Protein AF-A0A6M2AAF3-F1 (afdb_monomer)

Nearest PDB structures (foldseek):
  7nsj-assembly1_Ak  TM=2.844E-01  e=7.507E+00  Sus scrofa

pLDDT: mean 78.21, std 10.39, range [52.38, 91.06]

Mean predicted aligned error: 16.1 Å

Radius of gyration: 30.63 Å; Cα contacts (8 Å, |Δi|>4): 108; chains: 1; bounding box: 67×30×76 Å

Secondary structure (DSSP, 8-state):
--HHHHHHHHHHHHHHHHHTT-SSGGGGGGGSBPTTSSBPPHHHHHHHHHH-HHHHHHHHIIIIIS-SSPPPPPPPPPP------------HHHHHHHHHHHHHTT-HHHHHHHSTT--HHHHHHHHHHHHHTT---HHHHHHHHHHHT-

Foldseek 3Di:
DDPVLVVVLVVLLVVLCVQVVNPDSQQLQQLFADPVGGGHHSVNLVVCCVPPSPVSSVRSCVQGVPDNDRDGTDHDDDDPDPPPPPPPPDPVVVLVVQCVVCVVVVPVVSNCVSPVPDPLVVLVVVCVVCVVVVHDDVVSVVSNCVVVVD

Sequence (150 aa):
MTAAYELKLKETVEQAMKKIDAGKENDICRYLPSPEGGYLHHFTYGKMKKTNPQECISLIEECILKNSSPRQLDPKPRASRKSKQSDMNLPNEMFGQILILAQEAQDETLLTKLLGSKPLAEIKRELIRSIRAGQINAPLWESYKHIVSK

Solvent-accessible surface area (backbone atoms only — not comparable to full-atom values): 8899 Å² total; per-residue (Å²): 134,65,71,68,56,62,51,53,45,52,55,53,49,51,53,43,32,64,74,69,70,44,93,46,80,65,55,56,25,36,44,36,79,29,98,89,48,30,31,30,51,57,68,58,51,59,47,34,57,71,76,42,45,68,60,49,47,53,52,46,40,55,44,42,68,69,34,93,72,60,60,76,46,59,71,58,80,72,76,82,74,74,72,77,73,76,71,79,78,67,52,72,68,55,52,54,53,52,51,52,54,30,60,76,66,65,38,63,68,56,44,51,59,75,56,42,76,63,52,69,74,51,50,53,51,51,49,53,50,30,56,75,70,74,45,86,59,64,70,63,50,52,54,50,50,60,63,71,76,105

Structure (mmCIF, N/CA/C/O backbone):
data_AF-A0A6M2AAF3-F1
#
_entry.id   AF-A0A6M2AAF3-F1
#
loop_
_atom_site.group_PDB
_atom_site.id
_atom_site.type_symbol
_atom_site.label_atom_id
_atom_site.label_alt_id
_atom_site.label_comp_id
_atom_site.label_asym_id
_atom_site.label_entity_id
_atom_site.label_seq_id
_atom_site.pdbx_PDB_ins_code
_atom_site.Cartn_x
_atom_site.Cartn_y
_atom_site.Cartn_z
_atom_site.occupancy
_atom_site.B_iso_or_equiv
_atom_site.auth_seq_id
_atom_site.auth_comp_id
_atom_site.auth_asym_id
_atom_site.auth_atom_id
_atom_site.pdbx_PDB_model_num
ATOM 1 N N . MET A 1 1 ? -0.939 11.083 28.540 1.00 52.38 1 MET A N 1
ATOM 2 C CA . MET A 1 1 ? -2.224 10.924 27.827 1.00 52.38 1 MET A CA 1
ATOM 3 C C . MET A 1 1 ? -3.011 9.860 28.563 1.00 52.38 1 MET A C 1
ATOM 5 O O . MET A 1 1 ? -2.430 8.864 28.963 1.00 52.38 1 MET A O 1
ATOM 9 N N . THR A 1 2 ? -4.256 10.157 28.909 1.00 57.88 2 THR A N 1
ATOM 10 C CA . THR A 1 2 ? -5.010 9.492 29.976 1.00 57.88 2 THR A CA 1
ATOM 11 C C . THR A 1 2 ? -5.531 8.118 29.546 1.00 57.88 2 THR A C 1
ATOM 13 O O . THR A 1 2 ? -6.176 8.000 28.508 1.00 57.88 2 THR A O 1
ATOM 16 N N . ALA A 1 3 ? -5.295 7.093 30.374 1.00 70.94 3 ALA A N 1
ATOM 17 C CA . ALA A 1 3 ? -5.711 5.697 30.161 1.00 70.94 3 ALA A CA 1
ATOM 18 C C . ALA A 1 3 ? -7.205 5.530 29.803 1.00 70.94 3 ALA A C 1
ATOM 20 O O . ALA A 1 3 ? -7.584 4.595 29.103 1.00 70.94 3 ALA A O 1
ATOM 21 N N . ALA A 1 4 ? -8.047 6.481 30.215 1.00 76.25 4 ALA A N 1
ATOM 22 C CA . ALA A 1 4 ? -9.459 6.544 29.848 1.00 76.25 4 ALA A CA 1
ATOM 23 C C . ALA A 1 4 ? -9.702 6.622 28.324 1.00 76.25 4 ALA A C 1
ATOM 25 O O . ALA A 1 4 ? -10.664 6.044 27.826 1.00 76.25 4 ALA A O 1
ATOM 26 N N . TYR A 1 5 ? -8.833 7.298 27.562 1.00 78.56 5 TYR A N 1
ATOM 27 C CA . TYR A 1 5 ? -9.000 7.417 26.106 1.00 78.56 5 TYR A CA 1
ATOM 28 C C . TYR A 1 5 ? -8.616 6.143 25.363 1.00 78.56 5 TYR A C 1
ATOM 30 O O . TYR A 1 5 ? -9.241 5.812 24.359 1.00 78.56 5 TYR A O 1
ATOM 38 N N . GLU A 1 6 ? -7.614 5.417 25.855 1.00 80.88 6 GLU A N 1
ATOM 39 C CA . GLU A 1 6 ? -7.235 4.128 25.276 1.00 80.88 6 GLU A CA 1
ATOM 40 C C . GLU A 1 6 ? -8.350 3.097 25.451 1.00 80.88 6 GLU A C 1
ATOM 42 O O . GLU A 1 6 ? -8.603 2.310 24.539 1.00 80.88 6 GLU A O 1
ATOM 47 N N . LEU A 1 7 ? -9.048 3.133 26.592 1.00 84.94 7 LEU A N 1
ATOM 48 C CA . LEU A 1 7 ? -10.217 2.294 26.838 1.00 84.94 7 LEU A CA 1
ATOM 49 C C . LEU A 1 7 ? -11.350 2.635 25.862 1.00 84.94 7 LEU A C 1
ATOM 51 O O . LEU A 1 7 ? -11.829 1.756 25.149 1.00 84.94 7 LEU A O 1
ATOM 55 N N . LYS A 1 8 ? -11.697 3.924 25.746 1.00 88.06 8 LYS A N 1
ATOM 56 C CA . LYS A 1 8 ? -12.759 4.388 24.842 1.00 88.06 8 LYS A CA 1
ATOM 57 C C . LYS A 1 8 ? -12.470 4.043 23.379 1.00 88.06 8 LYS A C 1
ATOM 59 O O . LYS A 1 8 ? -13.370 3.634 22.649 1.00 88.06 8 LYS A O 1
ATOM 64 N N . LEU A 1 9 ? -11.215 4.177 22.942 1.00 87.12 9 LEU A N 1
ATOM 65 C CA . LEU A 1 9 ? -10.793 3.781 21.598 1.00 87.12 9 LEU A CA 1
ATOM 66 C C . LEU A 1 9 ? -11.049 2.285 21.366 1.00 87.12 9 LEU A C 1
ATOM 68 O O . LEU A 1 9 ? -11.650 1.929 20.358 1.00 87.12 9 LEU A O 1
ATOM 72 N N . LYS A 1 10 ? -10.630 1.420 22.299 1.00 88.06 10 LYS A N 1
ATOM 73 C CA . LYS A 1 10 ? -10.835 -0.034 22.194 1.00 88.06 10 LYS A CA 1
ATOM 74 C C . LYS A 1 10 ? -12.317 -0.395 22.124 1.00 88.06 10 LYS A C 1
ATOM 76 O O . LYS A 1 10 ? -12.705 -1.143 21.236 1.00 88.06 10 LYS A O 1
ATOM 81 N N . GLU A 1 11 ? -13.142 0.195 22.984 1.00 91.06 11 GLU A N 1
ATOM 82 C CA . GLU A 1 11 ? -14.594 -0.020 22.978 1.00 91.06 11 GLU A CA 1
ATOM 83 C C . GLU A 1 11 ? -15.229 0.398 21.645 1.00 91.06 11 GLU A C 1
ATOM 85 O O . GLU A 1 11 ? -16.021 -0.346 21.066 1.00 91.06 11 GLU A O 1
ATOM 90 N N . THR A 1 12 ? -14.840 1.562 21.117 1.00 90.19 12 THR A N 1
ATOM 91 C CA . THR A 1 12 ? -15.346 2.072 19.831 1.00 90.19 12 THR A CA 1
ATOM 92 C C . THR A 1 12 ? -14.944 1.149 18.678 1.00 90.19 12 THR A C 1
ATOM 94 O O . THR A 1 12 ? -15.752 0.847 17.800 1.00 90.19 12 THR A O 1
ATOM 97 N N . VAL A 1 13 ? -13.701 0.661 18.693 1.00 89.62 13 VAL A N 1
ATOM 98 C CA . VAL A 1 13 ? -13.176 -0.287 17.704 1.00 89.62 13 VAL A CA 1
ATOM 99 C C . VAL A 1 13 ? -13.926 -1.616 17.764 1.00 89.62 13 VAL A C 1
ATOM 101 O O . VAL A 1 13 ? -14.335 -2.126 16.724 1.00 89.62 13 VAL A O 1
ATOM 104 N N . GLU A 1 14 ? -14.174 -2.159 18.955 1.00 90.81 14 GLU A N 1
ATOM 105 C CA . GLU A 1 14 ? -14.934 -3.402 19.120 1.00 90.81 14 GLU A CA 1
ATOM 106 C C . GLU A 1 14 ? -16.386 -3.267 18.646 1.00 90.81 14 GLU A C 1
ATOM 108 O O . GLU A 1 14 ? -16.905 -4.160 17.974 1.00 90.81 14 GLU A O 1
ATOM 113 N N . GLN A 1 15 ? -17.045 -2.145 18.950 1.00 90.75 15 GLN A N 1
ATOM 114 C CA . GLN A 1 15 ? -18.396 -1.863 18.458 1.00 90.75 15 GLN A CA 1
ATOM 115 C C . GLN A 1 15 ? -18.427 -1.755 16.932 1.00 90.75 15 GLN A C 1
ATOM 117 O O . GLN A 1 15 ? -19.309 -2.326 16.287 1.00 90.75 15 GLN A O 1
ATOM 122 N N . ALA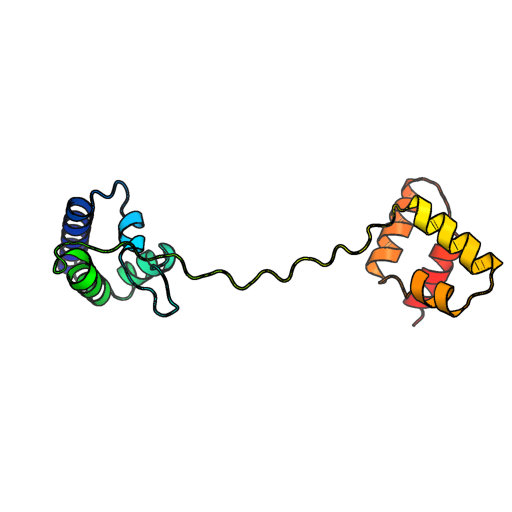 A 1 16 ? -17.443 -1.068 16.350 1.00 88.81 16 ALA A N 1
ATOM 123 C CA . ALA A 1 16 ? -17.308 -0.956 14.907 1.00 88.81 16 ALA A CA 1
ATOM 124 C C . ALA A 1 16 ? -17.087 -2.327 14.258 1.00 88.81 16 ALA A C 1
ATOM 126 O O . ALA A 1 16 ? -17.788 -2.644 13.301 1.00 88.81 16 ALA A O 1
ATOM 127 N N . MET A 1 17 ? -16.197 -3.163 14.813 1.00 90.94 17 MET A N 1
ATOM 128 C CA . MET A 1 17 ? -15.944 -4.526 14.329 1.00 90.94 17 MET A CA 1
ATOM 129 C C . MET A 1 17 ? -17.204 -5.391 14.347 1.00 90.94 17 MET A C 1
ATOM 131 O O . MET A 1 17 ? -17.484 -6.059 13.356 1.00 90.94 17 MET A O 1
ATOM 135 N N . LYS A 1 18 ? -17.979 -5.351 15.439 1.00 90.12 18 LYS A N 1
ATOM 136 C CA . LYS A 1 18 ? -19.242 -6.099 15.554 1.00 90.12 18 LYS A CA 1
ATOM 137 C C . LYS A 1 18 ? -20.271 -5.652 14.521 1.00 90.12 18 LYS A C 1
ATOM 139 O O . LYS A 1 18 ? -21.010 -6.478 14.003 1.00 90.12 18 LYS A O 1
ATOM 144 N N . LYS A 1 19 ? -20.319 -4.355 14.210 1.00 88.31 19 LYS A N 1
ATOM 145 C CA . LYS A 1 19 ? -21.278 -3.806 13.246 1.00 88.31 19 LYS A CA 1
ATOM 146 C C . LYS A 1 19 ? -20.973 -4.208 11.801 1.00 88.31 19 LYS A C 1
ATOM 148 O O . LYS A 1 19 ? -21.901 -4.407 11.026 1.00 88.31 19 LYS A O 1
ATOM 153 N N . ILE A 1 20 ? -19.693 -4.305 11.443 1.00 87.31 20 ILE A N 1
ATOM 154 C CA . ILE A 1 20 ? -19.246 -4.661 10.084 1.00 87.31 20 ILE A CA 1
ATOM 155 C C . ILE A 1 20 ? -18.913 -6.151 9.920 1.00 87.31 20 ILE A C 1
ATOM 157 O O . ILE A 1 20 ? -18.412 -6.529 8.865 1.00 87.31 20 ILE A O 1
ATOM 161 N N . ASP A 1 21 ? -19.135 -6.961 10.961 1.00 87.44 21 ASP A N 1
ATOM 162 C CA . ASP A 1 21 ? -18.741 -8.375 11.032 1.00 87.44 21 ASP A CA 1
ATOM 163 C C . ASP A 1 21 ? -17.272 -8.612 10.614 1.00 87.44 21 ASP A C 1
ATOM 165 O O . ASP A 1 21 ? -16.932 -9.478 9.807 1.00 87.44 21 ASP A O 1
ATOM 169 N N . ALA A 1 22 ? -16.368 -7.765 11.121 1.00 86.94 22 ALA A N 1
ATOM 170 C CA . ALA A 1 22 ? -14.947 -7.843 10.794 1.00 86.94 22 ALA A CA 1
ATOM 171 C C . ALA A 1 22 ? -14.237 -8.922 11.619 1.00 86.94 22 ALA A C 1
ATOM 173 O O . ALA A 1 22 ? -14.250 -8.891 12.850 1.00 86.94 22 ALA A O 1
ATOM 174 N N . GLY A 1 23 ? -13.506 -9.810 10.940 1.00 86.69 23 GLY A N 1
ATOM 175 C CA . GLY A 1 23 ? -12.652 -10.805 11.592 1.00 86.69 23 GLY A CA 1
ATOM 176 C C . GLY A 1 23 ? -11.335 -10.229 12.126 1.00 86.69 23 GLY A C 1
ATOM 177 O O . GLY A 1 23 ? -10.746 -10.786 13.053 1.00 86.69 23 GLY A O 1
ATOM 178 N N . LYS A 1 24 ? -10.844 -9.121 11.553 1.00 89.94 24 LYS A N 1
ATOM 179 C CA . LYS A 1 24 ? -9.620 -8.437 11.997 1.00 89.94 24 LYS A CA 1
ATOM 180 C C . LYS A 1 24 ? -9.866 -6.943 12.151 1.00 89.94 24 LYS A C 1
ATOM 182 O O . LYS A 1 24 ? -10.549 -6.336 11.336 1.00 89.94 24 LYS A O 1
ATOM 187 N N . GLU A 1 25 ? -9.191 -6.317 13.115 1.00 88.06 25 GLU A N 1
ATOM 188 C CA . GLU A 1 25 ? -9.253 -4.857 13.307 1.00 88.06 25 GLU A CA 1
ATOM 189 C C . GLU A 1 25 ? -8.892 -4.088 12.020 1.00 88.06 25 GLU A C 1
ATOM 191 O O . GLU A 1 25 ? -9.477 -3.056 11.701 1.00 88.06 25 GLU A O 1
ATOM 196 N N . ASN A 1 26 ? -7.964 -4.628 11.226 1.00 89.31 26 ASN A N 1
ATOM 197 C CA . ASN A 1 26 ? -7.537 -4.023 9.965 1.00 89.31 26 ASN A CA 1
ATOM 198 C C . ASN A 1 26 ? -8.659 -3.923 8.918 1.00 89.31 26 ASN A C 1
ATOM 200 O O . ASN A 1 26 ? -8.529 -3.133 7.986 1.00 89.31 26 ASN A O 1
ATOM 204 N N . ASP A 1 27 ? -9.745 -4.685 9.044 1.00 88.75 27 ASP A N 1
ATOM 205 C CA . ASP A 1 27 ? -10.852 -4.631 8.087 1.00 88.75 27 ASP A CA 1
ATOM 206 C C . ASP A 1 27 ? -11.678 -3.346 8.237 1.00 88.75 27 ASP A C 1
ATOM 208 O O . ASP A 1 27 ? -12.213 -2.855 7.243 1.00 88.75 27 ASP A O 1
ATOM 212 N N . ILE A 1 28 ? -11.670 -2.718 9.425 1.00 90.00 28 ILE A N 1
ATOM 213 C CA . ILE A 1 28 ? -12.249 -1.380 9.667 1.00 90.00 28 ILE A CA 1
ATOM 214 C C . ILE A 1 28 ? -11.690 -0.367 8.667 1.00 90.00 28 ILE A C 1
ATOM 216 O O . ILE A 1 28 ? -12.415 0.488 8.164 1.00 90.00 28 ILE A O 1
ATOM 220 N N . CYS A 1 29 ? -10.409 -0.492 8.319 1.00 90.38 29 CYS A N 1
ATOM 221 C CA . CYS A 1 29 ? -9.722 0.435 7.429 1.00 90.38 29 CYS A CA 1
ATOM 222 C C . CYS A 1 29 ? -10.390 0.552 6.049 1.00 90.38 29 CYS A C 1
ATOM 224 O O . CYS A 1 29 ? -10.293 1.603 5.426 1.00 90.38 29 CYS A O 1
ATOM 226 N N . ARG A 1 30 ? -11.105 -0.489 5.591 1.00 88.69 30 ARG A N 1
ATOM 227 C CA . ARG A 1 30 ? -11.845 -0.500 4.314 1.00 88.69 30 ARG A CA 1
ATOM 228 C C . ARG A 1 30 ? -13.069 0.420 4.305 1.00 88.69 30 ARG A C 1
ATOM 230 O O . ARG A 1 30 ? -13.587 0.724 3.237 1.00 88.69 30 ARG A O 1
ATOM 237 N N . TYR A 1 31 ? -13.521 0.843 5.479 1.00 89.38 31 TYR A N 1
ATOM 238 C CA . TYR A 1 31 ? -14.688 1.701 5.679 1.00 89.38 31 TYR A CA 1
ATOM 239 C C . TYR A 1 31 ? -14.303 3.135 6.055 1.00 89.38 31 TYR A C 1
ATOM 241 O O . TYR A 1 31 ? -15.170 3.996 6.162 1.00 89.38 31 TYR A O 1
ATOM 249 N N . LEU A 1 32 ? -13.009 3.398 6.258 1.00 89.88 32 LEU A N 1
ATOM 250 C CA . LEU A 1 32 ? -12.499 4.716 6.614 1.00 89.88 32 LEU A CA 1
ATOM 251 C C . LEU A 1 32 ? -11.913 5.397 5.371 1.00 89.88 32 LEU A C 1
ATOM 253 O O . LEU A 1 32 ? -11.072 4.792 4.698 1.00 89.88 32 LEU A O 1
ATOM 257 N N . PRO A 1 33 ? -12.316 6.636 5.050 1.00 89.25 33 PRO A N 1
ATOM 258 C CA . PRO A 1 33 ? -11.780 7.360 3.908 1.00 89.25 33 PRO A CA 1
ATOM 259 C C . PRO A 1 33 ? -10.330 7.795 4.145 1.00 89.25 33 PRO A C 1
ATOM 261 O O . PRO A 1 33 ? -9.951 8.219 5.236 1.00 89.25 33 PRO A O 1
ATOM 264 N N . SER A 1 34 ? -9.516 7.705 3.093 1.00 86.94 34 SER A N 1
ATOM 265 C CA . SER A 1 34 ? -8.168 8.279 3.049 1.00 86.94 34 SER A CA 1
ATOM 266 C C . SER A 1 34 ? -8.191 9.680 2.415 1.00 86.94 34 SER A C 1
ATOM 268 O O . SER A 1 34 ? -8.891 9.860 1.414 1.00 86.94 34 SER A O 1
ATOM 270 N N . PRO A 1 35 ? -7.384 10.654 2.890 1.00 83.06 35 PRO A N 1
ATOM 271 C CA . PRO A 1 35 ? -7.280 11.983 2.270 1.00 83.06 35 PRO A CA 1
ATOM 272 C C . PRO A 1 35 ? -6.884 11.939 0.788 1.00 83.06 35 PRO A C 1
ATOM 274 O O . PRO A 1 35 ? -7.283 12.787 -0.001 1.00 83.06 35 PRO A O 1
ATOM 277 N N . GLU A 1 36 ? -6.100 10.933 0.395 1.00 79.44 36 GLU A N 1
ATOM 278 C CA . GLU A 1 36 ? -5.602 10.771 -0.974 1.00 79.44 36 GLU A CA 1
ATOM 279 C C . GLU A 1 36 ? -6.543 9.977 -1.902 1.00 79.44 36 GLU A C 1
ATOM 281 O O . GLU A 1 36 ? -6.148 9.626 -3.024 1.00 79.44 36 GLU A O 1
ATOM 286 N N . GLY A 1 37 ? -7.749 9.655 -1.423 1.00 79.31 37 GLY A N 1
ATOM 287 C CA . GLY A 1 37 ? -8.732 8.805 -2.090 1.00 79.31 37 GLY A CA 1
ATOM 288 C C . GLY A 1 37 ? -8.630 7.322 -1.714 1.00 79.31 37 GLY A C 1
ATOM 289 O O . GLY A 1 37 ? -7.564 6.811 -1.364 1.00 79.31 37 GLY A O 1
ATOM 290 N N . GLY A 1 38 ? -9.764 6.625 -1.818 1.00 86.25 38 GLY A N 1
ATOM 291 C CA . GLY A 1 38 ? -9.922 5.217 -1.443 1.00 86.25 38 GLY A CA 1
ATOM 292 C C . GLY A 1 38 ? -9.997 4.984 0.069 1.00 86.25 38 GLY A C 1
ATOM 293 O O . GLY A 1 38 ? -10.289 5.901 0.841 1.00 86.25 38 GLY A O 1
ATOM 294 N N . TYR A 1 39 ? -9.741 3.744 0.488 1.00 89.38 39 TYR A N 1
ATOM 295 C CA . TYR A 1 39 ? -9.770 3.347 1.895 1.00 89.38 39 TYR A CA 1
ATOM 296 C C . TYR A 1 39 ? -8.451 3.641 2.634 1.00 89.38 39 TYR A C 1
ATOM 298 O O . TYR A 1 39 ? -7.370 3.688 2.038 1.00 89.38 39 TYR A O 1
ATOM 306 N N . LEU A 1 40 ? -8.529 3.831 3.950 1.00 89.56 40 LEU A N 1
ATOM 307 C CA . LEU A 1 40 ? -7.387 4.151 4.802 1.00 89.56 40 LEU A CA 1
ATOM 308 C C . LEU A 1 40 ? -6.396 2.979 4.853 1.00 89.56 40 LEU A C 1
ATOM 310 O O . LEU A 1 40 ? -6.771 1.831 5.059 1.00 89.56 40 LEU A O 1
ATOM 314 N N . HIS A 1 41 ? -5.097 3.227 4.702 1.00 90.31 41 HIS A N 1
ATOM 315 C CA . HIS A 1 41 ? -4.119 2.148 4.842 1.00 90.31 41 HIS A CA 1
ATOM 316 C C . HIS A 1 41 ? -3.938 1.760 6.322 1.00 90.31 41 HIS A C 1
ATOM 318 O O . HIS A 1 41 ? -3.828 2.634 7.184 1.00 90.31 41 HIS A O 1
ATOM 324 N N . HIS A 1 42 ? -3.820 0.461 6.622 1.00 90.06 42 HIS A N 1
ATOM 325 C CA . HIS A 1 42 ? -3.682 -0.045 7.999 1.00 90.06 42 HIS A CA 1
ATOM 326 C C . HIS A 1 42 ? -2.499 0.581 8.767 1.00 90.06 42 HIS A C 1
ATOM 328 O O . HIS A 1 42 ? -2.576 0.779 9.977 1.00 90.06 42 HIS A O 1
ATOM 334 N N . PHE A 1 43 ? -1.417 0.946 8.067 1.00 89.56 43 PHE A N 1
ATOM 335 C CA . PHE A 1 43 ? -0.283 1.656 8.669 1.00 89.56 43 PHE A CA 1
ATOM 336 C C . PHE A 1 43 ? -0.667 3.068 9.133 1.00 89.56 43 PHE A C 1
ATOM 338 O O . PHE A 1 43 ? -0.321 3.477 10.240 1.00 89.56 43 PHE A O 1
ATOM 345 N N . THR A 1 44 ? -1.420 3.798 8.307 1.00 89.25 44 THR A N 1
ATOM 346 C CA . THR A 1 44 ? -1.915 5.140 8.633 1.00 89.25 44 THR A CA 1
ATOM 347 C C . THR A 1 44 ? -2.897 5.078 9.794 1.00 89.25 44 THR A C 1
ATOM 349 O O . THR A 1 44 ? -2.775 5.867 10.725 1.00 89.25 44 THR A O 1
ATOM 352 N N . TYR A 1 45 ? -3.788 4.086 9.802 1.00 89.50 45 TYR A N 1
ATOM 353 C CA . TYR A 1 45 ? -4.678 3.808 10.929 1.00 89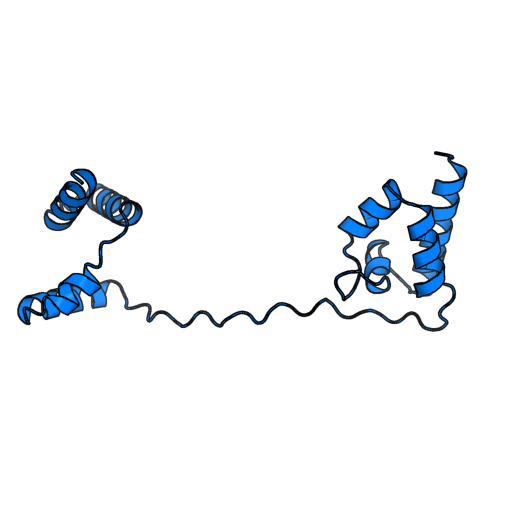.50 45 TYR A CA 1
ATOM 354 C C . TYR A 1 45 ? -3.897 3.518 12.223 1.00 89.50 45 TYR A C 1
ATOM 356 O O . TYR A 1 45 ? -4.144 4.130 13.261 1.00 89.50 45 TYR A O 1
ATOM 364 N N . GLY A 1 46 ? -2.880 2.651 12.161 1.00 89.44 46 GLY A N 1
ATOM 365 C CA . GLY A 1 46 ? -2.010 2.349 13.300 1.00 89.44 46 GLY A CA 1
ATOM 366 C C . GLY A 1 46 ? -1.259 3.571 13.835 1.00 89.44 46 GLY A C 1
ATOM 367 O O . GLY A 1 46 ? -1.101 3.712 15.049 1.00 89.44 46 GLY A O 1
ATOM 368 N N . LYS A 1 47 ? -0.830 4.475 12.945 1.00 90.69 47 LYS A N 1
ATOM 369 C CA . LYS A 1 47 ? -0.215 5.755 13.317 1.00 90.69 47 LYS A CA 1
ATOM 370 C C . LYS A 1 47 ? -1.237 6.695 13.962 1.00 90.69 47 LYS A C 1
ATOM 372 O O . LYS A 1 47 ? -0.959 7.213 15.037 1.00 90.69 47 LYS A O 1
ATOM 377 N N . MET A 1 48 ? -2.419 6.846 13.363 1.00 87.62 48 MET A N 1
ATOM 378 C CA . MET A 1 48 ? -3.492 7.727 13.835 1.00 87.62 48 MET A CA 1
ATOM 379 C C . MET A 1 48 ? -3.963 7.359 15.245 1.00 87.62 48 MET A C 1
ATOM 381 O O . MET A 1 48 ? -4.080 8.244 16.085 1.00 87.62 48 MET A O 1
ATOM 385 N N . LYS A 1 49 ? -4.103 6.063 15.558 1.00 88.94 49 LYS A N 1
ATOM 386 C CA . LYS A 1 49 ? -4.408 5.593 16.922 1.00 88.94 49 LYS A CA 1
ATOM 387 C C . LYS A 1 49 ? -3.404 6.078 17.975 1.00 88.94 49 LYS A C 1
ATOM 389 O O . LYS A 1 49 ? -3.786 6.303 19.117 1.00 88.94 49 LYS A O 1
ATOM 394 N N . LYS A 1 50 ? -2.126 6.212 17.604 1.00 88.12 50 LYS A N 1
ATOM 395 C CA . LYS A 1 50 ? -1.047 6.627 18.515 1.00 88.12 50 LYS A CA 1
ATOM 396 C C . LYS A 1 50 ? -0.889 8.141 18.590 1.00 88.12 50 LYS A C 1
ATOM 398 O O . LYS A 1 50 ? -0.622 8.660 19.665 1.00 88.12 50 LYS A O 1
ATOM 403 N N . THR A 1 51 ? -0.995 8.834 17.457 1.00 87.69 51 THR A N 1
ATOM 404 C CA . THR A 1 51 ? -0.776 10.284 17.395 1.00 87.69 51 THR A CA 1
ATOM 405 C C . THR A 1 51 ? -2.032 11.065 17.769 1.00 87.69 51 THR A C 1
ATOM 407 O O . THR A 1 51 ? -1.945 11.950 18.610 1.00 87.69 51 THR A O 1
ATOM 410 N N . ASN A 1 52 ? -3.191 10.699 17.205 1.00 87.25 52 ASN A N 1
ATOM 411 C CA . ASN A 1 52 ? -4.461 11.422 17.336 1.00 87.25 52 ASN A CA 1
ATOM 412 C C . ASN A 1 52 ? -5.640 10.450 17.588 1.00 87.25 52 ASN A C 1
ATOM 414 O O . ASN A 1 52 ? -6.467 10.221 16.700 1.00 87.25 52 ASN A O 1
ATOM 418 N N . PRO A 1 53 ? -5.773 9.875 18.797 1.00 86.50 53 PRO A N 1
ATOM 419 C CA . PRO A 1 53 ? -6.846 8.921 19.089 1.00 86.50 53 PRO A CA 1
ATOM 420 C C . PRO A 1 53 ? -8.255 9.535 19.008 1.00 86.50 53 PRO A C 1
ATOM 422 O O . PRO A 1 53 ? -9.195 8.843 18.633 1.00 86.50 53 PRO A O 1
ATOM 425 N N . GLN A 1 54 ? -8.424 10.828 19.314 1.00 87.38 54 GLN A N 1
ATOM 426 C CA . GLN A 1 54 ? -9.733 11.505 19.271 1.00 87.38 54 GLN A CA 1
ATOM 427 C C . GLN A 1 54 ? -10.308 11.603 17.853 1.00 87.38 54 GLN A C 1
ATOM 429 O O . GLN A 1 54 ? -11.494 11.357 17.631 1.00 87.38 54 GLN A O 1
ATOM 434 N N . GLU A 1 55 ? -9.447 11.933 16.895 1.00 87.38 55 GLU A N 1
ATOM 435 C CA . GLU A 1 55 ? -9.793 11.998 15.477 1.00 87.38 55 GLU A CA 1
ATOM 436 C C . GLU A 1 55 ? -10.193 10.609 14.966 1.00 87.38 55 GLU A C 1
ATOM 438 O O . GLU A 1 55 ? -11.208 10.459 14.293 1.00 87.38 55 GLU A O 1
ATOM 443 N N . CYS A 1 56 ? -9.461 9.572 15.390 1.00 86.62 56 CYS A N 1
ATOM 444 C CA . CYS A 1 56 ? -9.766 8.186 15.049 1.00 86.62 56 CYS A CA 1
ATOM 445 C C . CYS A 1 56 ? -11.148 7.743 15.558 1.00 86.62 56 CYS A C 1
ATOM 447 O O . CYS A 1 56 ? -11.896 7.115 14.812 1.00 86.62 56 CYS A O 1
ATOM 449 N N . ILE A 1 57 ? -11.494 8.066 16.812 1.00 88.75 57 ILE A N 1
ATOM 450 C CA . ILE A 1 57 ? -12.810 7.746 17.393 1.00 88.75 57 ILE A CA 1
ATOM 451 C C . ILE A 1 57 ? -13.915 8.439 16.596 1.00 88.75 57 ILE A C 1
ATOM 453 O O . ILE A 1 57 ? -14.857 7.781 16.165 1.00 88.75 57 ILE A O 1
ATOM 457 N N . SER A 1 58 ? -13.761 9.740 16.342 1.00 90.06 58 SER A N 1
ATOM 458 C CA . SER A 1 58 ? -14.755 10.538 15.612 1.00 90.06 58 SER A CA 1
ATOM 459 C C . SER A 1 58 ? -14.984 9.990 14.199 1.00 90.06 58 SER A C 1
ATOM 461 O O . SER A 1 58 ? -16.122 9.818 13.770 1.00 90.06 58 SER A O 1
ATOM 463 N N . LEU A 1 59 ? -13.903 9.618 13.505 1.00 88.94 59 LEU A N 1
ATOM 464 C CA . LEU A 1 59 ? -13.968 9.061 12.156 1.00 88.94 59 LEU A CA 1
ATOM 465 C C . LEU A 1 59 ? -14.690 7.703 12.119 1.00 88.94 59 LEU A C 1
ATOM 467 O O . LEU A 1 59 ? -15.506 7.460 11.228 1.00 88.94 59 LEU A O 1
ATOM 471 N N . ILE A 1 60 ? -14.418 6.823 13.091 1.00 89.38 60 ILE A N 1
ATOM 472 C CA . ILE A 1 60 ? -15.101 5.526 13.224 1.00 89.38 60 ILE A CA 1
ATOM 473 C C . ILE A 1 60 ? -16.583 5.730 13.556 1.00 89.38 60 ILE A C 1
ATOM 47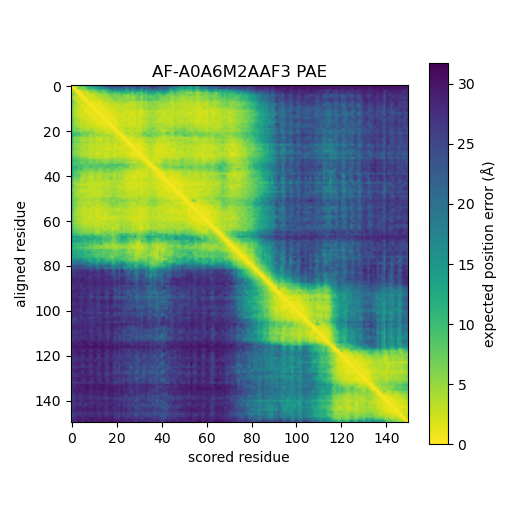5 O O . ILE A 1 60 ? -17.449 5.071 12.972 1.00 89.38 60 ILE A O 1
ATOM 479 N N . GLU A 1 61 ? -16.888 6.648 14.472 1.00 89.75 61 GLU A N 1
ATOM 480 C CA . GLU A 1 61 ? -18.261 6.966 14.849 1.00 89.75 61 GLU A CA 1
ATOM 481 C C . GLU A 1 61 ? -19.069 7.463 13.646 1.00 89.75 61 GLU A C 1
ATOM 483 O O . GLU A 1 61 ? -20.189 7.010 13.427 1.00 89.75 61 GLU A O 1
ATOM 488 N N . GLU A 1 62 ? -18.502 8.347 12.830 1.00 89.25 62 GLU A N 1
ATOM 489 C CA . GLU A 1 62 ? -19.169 8.907 11.654 1.00 89.25 62 GLU A CA 1
ATOM 490 C C . GLU A 1 62 ? -19.321 7.900 10.513 1.00 89.25 62 GLU A C 1
ATOM 492 O O . GLU A 1 62 ? -20.418 7.744 9.971 1.00 89.25 62 GLU A O 1
ATOM 497 N N . CYS A 1 63 ? -18.248 7.188 10.164 1.00 85.56 63 CYS A N 1
ATOM 498 C CA . CYS A 1 63 ? -18.241 6.316 8.990 1.00 85.56 63 CYS A CA 1
ATOM 499 C C . CYS A 1 63 ? -18.934 4.971 9.243 1.00 85.56 63 CYS A C 1
ATOM 501 O O . CYS A 1 63 ? -19.542 4.414 8.326 1.00 85.56 63 CYS A O 1
ATOM 503 N N . ILE A 1 64 ? -18.851 4.445 10.472 1.00 86.56 64 ILE A N 1
ATOM 504 C CA . ILE A 1 64 ? -19.323 3.097 10.810 1.00 86.56 64 ILE A CA 1
ATOM 505 C C . ILE A 1 64 ? -20.515 3.142 11.761 1.00 86.56 64 ILE A C 1
ATOM 507 O O . ILE A 1 64 ? -21.549 2.554 11.450 1.00 86.56 64 ILE A O 1
ATOM 511 N N . LEU A 1 65 ? -20.424 3.813 12.914 1.00 84.31 65 LEU A N 1
ATOM 512 C CA . LEU A 1 65 ? -21.458 3.690 13.957 1.00 84.31 65 LEU A CA 1
ATOM 513 C C . LEU A 1 65 ? -22.734 4.488 13.654 1.00 84.31 65 LEU A C 1
ATOM 515 O O . LEU A 1 65 ? -23.825 3.950 13.846 1.00 84.31 65 LEU A O 1
ATOM 519 N N . LYS A 1 66 ? -22.625 5.707 13.119 1.00 85.69 66 LYS A N 1
ATOM 520 C CA . LYS A 1 66 ? -23.773 6.544 12.727 1.00 85.69 66 LYS A CA 1
ATOM 521 C C . LYS A 1 66 ? -24.418 6.089 11.418 1.00 85.69 66 LYS A C 1
ATOM 523 O O . LYS A 1 66 ? -25.626 6.227 11.256 1.00 85.69 66 LYS A O 1
ATOM 528 N N . ASN A 1 67 ? -23.643 5.521 10.496 1.00 83.00 67 ASN A N 1
ATOM 529 C CA . ASN A 1 67 ? -24.158 5.064 9.207 1.00 83.00 67 ASN A CA 1
ATOM 530 C C . ASN A 1 67 ? -24.881 3.711 9.346 1.00 83.00 67 ASN A C 1
ATOM 532 O O . ASN A 1 67 ? -24.297 2.750 9.838 1.00 83.00 67 ASN A O 1
ATOM 536 N N . SER A 1 68 ? -26.150 3.608 8.944 1.00 69.44 68 SER A N 1
ATOM 537 C CA . SER A 1 68 ? -26.942 2.370 9.057 1.00 69.44 68 SER A CA 1
ATOM 538 C C . SER A 1 68 ? -26.409 1.236 8.175 1.00 69.44 68 SER A C 1
ATOM 540 O O . SER A 1 68 ? -26.490 0.076 8.570 1.00 69.44 68 SER A O 1
ATOM 542 N N . SER A 1 69 ? -25.798 1.569 7.034 1.00 73.50 69 SER A N 1
ATOM 543 C CA . SER A 1 69 ? -25.134 0.624 6.133 1.00 73.50 69 SER A CA 1
ATOM 544 C C . SER A 1 69 ? -23.729 1.138 5.780 1.00 73.50 69 SER A C 1
ATOM 546 O O . SER A 1 69 ? -23.582 1.905 4.821 1.00 73.50 69 SER A O 1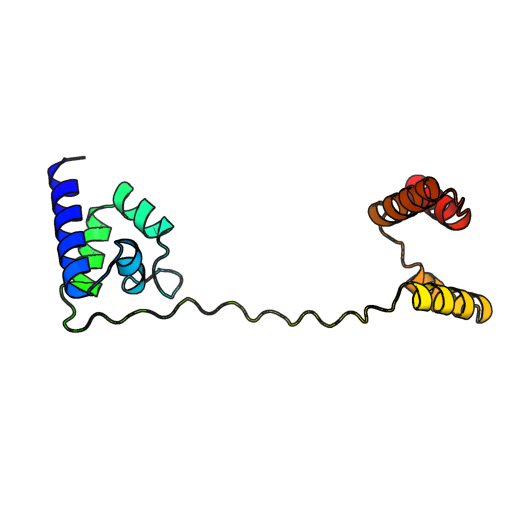
ATOM 548 N N . PRO A 1 70 ? -22.687 0.776 6.553 1.00 79.62 70 PRO A N 1
ATOM 549 C CA . PRO A 1 70 ? -21.327 1.219 6.273 1.00 79.62 70 PRO A CA 1
ATOM 550 C C . PRO A 1 70 ? -20.892 0.714 4.893 1.00 79.62 70 PRO A C 1
ATOM 552 O O . PRO A 1 70 ? -20.910 -0.484 4.613 1.00 79.62 70 PRO A O 1
ATOM 555 N N . ARG A 1 71 ? -20.529 1.643 4.004 1.00 80.69 71 ARG A N 1
ATOM 556 C CA . ARG A 1 71 ? -20.113 1.318 2.637 1.00 80.69 71 ARG A CA 1
ATOM 557 C C . ARG A 1 71 ? -18.621 1.023 2.614 1.00 80.69 71 ARG A C 1
ATOM 559 O O . ARG A 1 71 ? -17.816 1.860 3.016 1.00 80.69 71 ARG A O 1
ATOM 566 N N . GLN A 1 72 ? -18.260 -0.143 2.091 1.00 84.75 72 GLN A N 1
ATOM 567 C CA . GLN A 1 72 ? -16.869 -0.464 1.810 1.00 84.75 72 GLN A CA 1
ATOM 568 C C . GLN A 1 72 ? -16.354 0.450 0.690 1.00 84.75 72 GLN A C 1
ATOM 570 O O . GLN A 1 72 ? -16.991 0.583 -0.357 1.00 84.75 72 GLN A O 1
ATOM 575 N N . LEU A 1 73 ? -15.219 1.104 0.925 1.00 84.69 73 LEU A N 1
ATOM 576 C CA . LEU A 1 73 ? -14.601 2.005 -0.037 1.00 84.69 73 LEU A CA 1
ATOM 577 C C . LEU A 1 73 ? -13.716 1.224 -1.005 1.00 84.69 73 LEU A C 1
ATOM 579 O O . LEU A 1 73 ? -12.941 0.346 -0.608 1.00 84.69 73 LEU A O 1
ATOM 583 N N . ASP A 1 74 ? -13.806 1.589 -2.280 1.00 81.75 74 ASP A N 1
ATOM 584 C CA . ASP A 1 74 ? -12.955 1.014 -3.309 1.00 81.75 74 ASP A CA 1
ATOM 585 C C . ASP A 1 74 ? -11.491 1.453 -3.115 1.00 81.75 74 ASP A C 1
ATOM 587 O O . ASP A 1 74 ? -11.215 2.571 -2.658 1.00 81.75 74 ASP A O 1
ATOM 591 N N . PRO A 1 75 ? -10.512 0.595 -3.446 1.00 82.25 75 PRO A N 1
ATOM 592 C CA . PRO A 1 75 ? -9.108 0.977 -3.433 1.00 82.25 7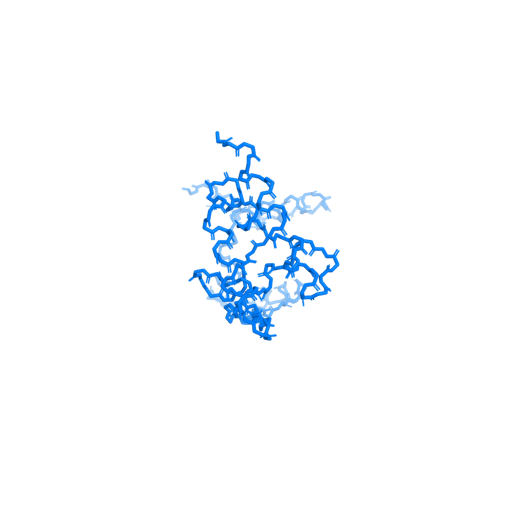5 PRO A CA 1
ATOM 593 C C . PRO A 1 75 ? -8.839 2.149 -4.380 1.00 82.25 75 PRO A C 1
ATOM 595 O O . PRO A 1 75 ? -9.428 2.243 -5.458 1.00 82.25 75 PRO A O 1
ATOM 598 N N . LYS A 1 76 ? -7.867 2.998 -4.025 1.00 80.56 76 LYS A N 1
ATOM 599 C CA . LYS A 1 76 ? -7.375 4.047 -4.925 1.00 80.56 76 LYS A CA 1
ATOM 600 C C . LYS A 1 76 ? -6.971 3.428 -6.275 1.00 80.56 76 LYS A C 1
ATOM 602 O O . LYS A 1 76 ? -6.183 2.471 -6.277 1.00 80.56 76 LYS A O 1
ATOM 607 N N . PRO A 1 77 ? -7.467 3.950 -7.415 1.00 78.25 77 PRO A N 1
ATOM 608 C CA . PRO A 1 77 ? -7.108 3.418 -8.720 1.00 78.25 77 PRO A CA 1
ATOM 609 C C . PRO A 1 77 ? -5.597 3.539 -8.914 1.00 78.25 77 PRO A C 1
ATOM 611 O O . PRO A 1 77 ? -4.993 4.586 -8.661 1.00 78.25 77 PRO A O 1
ATOM 614 N N . ARG A 1 78 ? -4.965 2.444 -9.343 1.00 76.81 78 ARG A N 1
ATOM 615 C CA . ARG A 1 78 ? -3.541 2.467 -9.684 1.00 76.81 78 ARG A CA 1
ATOM 616 C C . ARG A 1 78 ? -3.365 3.339 -10.920 1.00 76.81 78 ARG A C 1
ATOM 618 O O . ARG A 1 78 ? -4.158 3.239 -11.855 1.00 76.81 78 ARG A O 1
ATOM 625 N N . ALA A 1 79 ? -2.312 4.154 -10.938 1.00 76.88 79 ALA A N 1
ATOM 626 C CA . ALA A 1 79 ? -1.929 4.871 -12.147 1.00 76.88 79 ALA A CA 1
ATOM 627 C C . ALA A 1 79 ? -1.830 3.877 -13.313 1.00 76.88 79 ALA A C 1
ATOM 629 O O . ALA A 1 79 ? -1.327 2.761 -13.133 1.00 76.88 79 ALA A O 1
ATOM 630 N N . SER A 1 80 ? -2.322 4.273 -14.490 1.00 75.19 80 SER A N 1
ATOM 631 C CA . SER A 1 80 ? -2.253 3.446 -15.691 1.00 75.19 80 SER A CA 1
ATOM 632 C C . SER A 1 80 ? -0.807 3.006 -15.894 1.00 75.19 80 SER A C 1
ATOM 634 O O . SER A 1 80 ? 0.081 3.835 -16.119 1.00 75.19 80 SER A O 1
ATOM 636 N N . ARG A 1 81 ? -0.551 1.701 -15.777 1.00 71.88 81 ARG A N 1
ATOM 637 C CA . ARG A 1 81 ? 0.762 1.143 -16.079 1.00 71.88 81 ARG A CA 1
ATOM 638 C C . ARG A 1 81 ? 0.974 1.402 -17.563 1.00 71.88 81 ARG A C 1
ATOM 640 O O . ARG A 1 81 ? 0.286 0.784 -18.370 1.00 71.88 81 ARG A O 1
ATOM 647 N N . LYS A 1 82 ? 1.878 2.321 -17.928 1.00 62.50 82 LYS A N 1
ATOM 648 C CA . LYS A 1 82 ? 2.365 2.387 -19.311 1.00 62.50 82 LYS A CA 1
ATOM 649 C C . LYS A 1 82 ? 2.777 0.958 -19.645 1.00 62.50 82 LYS A C 1
ATOM 651 O O . LYS A 1 82 ? 3.611 0.396 -18.927 1.00 62.50 82 LYS A O 1
ATOM 656 N N . SER A 1 83 ? 2.107 0.330 -20.613 1.00 62.38 83 SER A N 1
ATOM 657 C CA . SER A 1 83 ? 2.505 -0.995 -21.069 1.00 62.38 83 SER A CA 1
ATOM 658 C C . SER A 1 83 ? 3.995 -0.898 -21.345 1.00 62.38 83 SER A C 1
ATOM 660 O O . SER A 1 83 ? 4.411 0.035 -22.035 1.00 62.38 83 SER A O 1
ATOM 662 N N . LYS A 1 84 ? 4.801 -1.795 -20.769 1.00 59.31 84 LYS A N 1
ATOM 663 C CA . LYS A 1 84 ? 6.161 -1.985 -21.267 1.00 59.31 84 LYS A CA 1
ATOM 664 C C . LYS A 1 84 ? 5.964 -2.198 -22.765 1.00 59.31 84 LYS A C 1
ATOM 666 O O . LYS A 1 84 ? 5.353 -3.201 -23.131 1.00 59.31 84 LYS A O 1
ATOM 671 N N . GLN A 1 85 ? 6.343 -1.225 -23.598 1.00 57.88 85 GLN A N 1
ATOM 672 C CA . GLN A 1 85 ? 6.540 -1.519 -25.007 1.00 57.88 85 GLN A CA 1
ATOM 673 C C . GLN A 1 85 ? 7.449 -2.735 -24.977 1.00 57.88 85 GLN A C 1
ATOM 675 O O . GLN A 1 85 ? 8.430 -2.754 -24.230 1.00 57.88 85 GLN A O 1
ATOM 680 N N . SER A 1 86 ? 7.007 -3.814 -25.609 1.00 54.72 86 SER A N 1
ATOM 681 C CA . SER A 1 86 ? 7.849 -4.973 -25.803 1.00 54.72 86 SER A CA 1
ATOM 682 C C . SER A 1 86 ? 9.026 -4.470 -26.621 1.00 54.72 86 SER A C 1
ATOM 684 O O . SER A 1 86 ? 8.942 -4.415 -27.847 1.00 54.72 86 SER A O 1
ATOM 686 N N . ASP A 1 87 ? 10.084 -4.029 -25.939 1.00 60.72 87 ASP A N 1
ATOM 687 C CA . ASP A 1 87 ? 11.404 -3.981 -26.529 1.00 60.72 87 ASP A CA 1
ATOM 688 C C . ASP A 1 87 ? 11.549 -5.357 -27.156 1.00 60.72 87 ASP A C 1
ATOM 690 O O . ASP A 1 87 ? 11.390 -6.375 -26.472 1.00 60.72 87 ASP A O 1
ATOM 694 N N . MET A 1 88 ? 11.648 -5.379 -28.482 1.00 55.56 88 MET A N 1
ATOM 695 C CA . MET A 1 88 ? 11.886 -6.585 -29.249 1.00 55.56 88 MET A CA 1
ATOM 696 C C . MET A 1 88 ? 13.103 -7.242 -28.609 1.00 55.56 88 MET A C 1
ATOM 698 O O . MET A 1 88 ? 14.228 -6.805 -28.838 1.00 55.56 88 MET A O 1
ATOM 702 N N . ASN A 1 89 ? 12.877 -8.228 -27.740 1.00 57.03 89 ASN A N 1
ATOM 703 C CA . ASN A 1 89 ? 13.934 -9.011 -27.126 1.00 57.03 89 ASN A CA 1
ATOM 704 C C . ASN A 1 89 ? 14.474 -9.894 -28.242 1.00 57.03 89 ASN A C 1
ATOM 706 O O . ASN A 1 89 ? 14.100 -11.059 -28.368 1.00 57.03 89 ASN A O 1
ATOM 710 N N . LEU A 1 90 ? 15.286 -9.294 -29.109 1.00 60.34 90 LEU A N 1
ATOM 711 C CA . LEU A 1 90 ? 16.052 -10.008 -30.102 1.00 60.34 90 LEU A CA 1
ATOM 712 C C . LEU A 1 90 ? 16.922 -11.003 -29.325 1.00 60.34 90 LEU A C 1
ATOM 714 O O . LEU A 1 90 ? 17.643 -10.591 -28.411 1.00 60.34 90 LEU A O 1
ATOM 718 N N . PRO A 1 91 ? 16.833 -12.308 -29.625 1.00 65.88 91 PRO A N 1
ATOM 719 C CA . PRO A 1 91 ? 17.714 -13.281 -29.011 1.00 65.88 91 PRO A CA 1
ATOM 720 C C . PRO A 1 91 ? 19.170 -12.866 -29.253 1.00 65.88 91 PRO A C 1
ATOM 722 O O . PRO A 1 91 ? 19.511 -12.384 -30.333 1.00 65.88 91 PRO A O 1
ATOM 725 N N . ASN A 1 92 ? 20.040 -13.070 -28.260 1.00 62.41 92 ASN A N 1
ATOM 726 C CA . ASN A 1 92 ? 21.455 -12.671 -28.337 1.00 62.41 92 ASN A CA 1
ATOM 727 C C . ASN A 1 92 ? 22.173 -13.233 -29.579 1.00 62.41 92 ASN A C 1
ATOM 729 O O . ASN A 1 92 ? 23.095 -12.612 -30.100 1.00 62.41 92 ASN A O 1
ATOM 733 N N . GLU A 1 93 ? 21.729 -14.387 -30.079 1.00 65.00 93 GLU A N 1
ATOM 734 C CA . GLU A 1 93 ? 22.239 -15.001 -31.308 1.00 65.00 93 GLU A CA 1
ATOM 735 C C . GLU A 1 93 ? 21.903 -14.176 -32.558 1.00 65.00 93 GLU A C 1
ATOM 737 O O . GLU A 1 93 ? 22.770 -13.953 -33.403 1.00 65.00 93 GLU A O 1
ATOM 742 N N . MET A 1 94 ? 20.679 -13.644 -32.646 1.00 66.94 94 MET A N 1
ATOM 743 C CA . MET A 1 94 ? 20.282 -12.745 -33.733 1.00 66.94 94 MET A CA 1
ATOM 744 C C . MET A 1 94 ? 21.041 -11.423 -33.666 1.00 66.94 94 MET A C 1
ATOM 746 O O . MET A 1 94 ? 21.388 -10.871 -34.703 1.00 66.94 94 MET A O 1
ATOM 750 N N . PHE A 1 95 ? 21.359 -10.934 -32.465 1.00 69.44 95 PHE A N 1
ATOM 751 C CA . PHE A 1 95 ? 22.175 -9.729 -32.312 1.00 69.44 95 PHE A CA 1
ATOM 752 C C . PHE A 1 95 ? 23.568 -9.900 -32.939 1.00 69.44 95 PHE A C 1
ATOM 754 O O . PHE A 1 95 ? 24.036 -9.013 -33.649 1.00 69.44 95 PHE A O 1
ATOM 761 N N . GLY A 1 96 ? 24.205 -11.060 -32.735 1.00 68.31 96 GLY A N 1
ATOM 762 C CA . GLY A 1 96 ? 25.492 -11.380 -33.358 1.00 68.31 96 GLY A CA 1
ATOM 763 C C . GLY A 1 96 ? 25.423 -11.411 -34.887 1.00 68.31 96 GLY A C 1
ATOM 764 O O . GLY A 1 96 ? 26.285 -10.841 -35.549 1.00 68.31 96 GLY A O 1
ATOM 765 N N . GLN A 1 97 ? 24.368 -12.006 -35.449 1.00 76.06 97 GLN A N 1
ATOM 766 C CA . GLN A 1 97 ? 24.154 -12.048 -36.902 1.00 76.06 97 GLN A CA 1
ATOM 767 C C . GLN A 1 97 ? 23.892 -10.656 -37.489 1.00 76.06 97 GLN A C 1
ATOM 769 O O . GLN A 1 97 ? 24.453 -10.306 -38.523 1.00 76.06 97 GLN A O 1
ATOM 774 N N . ILE A 1 98 ? 23.092 -9.835 -36.806 1.00 75.88 98 ILE A N 1
ATOM 775 C CA . ILE A 1 98 ? 22.803 -8.457 -37.219 1.00 75.88 98 ILE A CA 1
ATOM 776 C C . ILE A 1 98 ? 24.077 -7.602 -37.194 1.00 75.88 98 ILE A C 1
ATOM 778 O O . ILE A 1 98 ? 24.260 -6.763 -38.071 1.00 75.88 98 ILE A O 1
ATOM 782 N N . LEU A 1 99 ? 24.979 -7.827 -36.234 1.00 72.62 99 LEU A N 1
ATOM 783 C CA . LEU A 1 99 ? 26.256 -7.116 -36.168 1.00 72.62 99 LEU A CA 1
ATOM 784 C C . LEU A 1 99 ? 27.171 -7.464 -37.352 1.00 72.62 99 LEU A C 1
ATOM 786 O O . LEU A 1 99 ? 27.762 -6.564 -37.943 1.00 72.62 99 LEU A O 1
ATOM 790 N N . ILE A 1 100 ? 27.253 -8.748 -37.716 1.00 77.56 100 ILE A N 1
ATOM 791 C CA . ILE A 1 100 ? 28.032 -9.2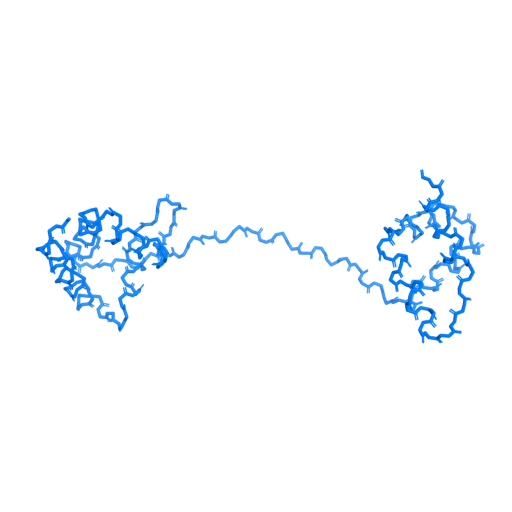17 -38.873 1.00 77.56 100 ILE A CA 1
ATOM 792 C C . ILE A 1 100 ? 27.471 -8.609 -40.163 1.00 77.56 100 ILE A C 1
ATOM 794 O O . ILE A 1 100 ? 28.217 -8.004 -40.927 1.00 77.56 100 ILE A O 1
ATOM 798 N N . LEU A 1 101 ? 26.151 -8.673 -40.352 1.00 78.38 101 LEU A N 1
ATOM 799 C CA . LEU A 1 101 ? 25.478 -8.096 -41.518 1.00 78.38 101 LEU A CA 1
ATOM 800 C C . LEU A 1 101 ? 25.659 -6.572 -41.603 1.00 78.38 101 LEU A C 1
ATOM 802 O O . LEU A 1 101 ? 25.876 -6.039 -42.686 1.00 78.38 101 LEU A O 1
ATOM 806 N N . ALA A 1 102 ? 25.607 -5.862 -40.473 1.00 77.81 102 ALA A N 1
ATOM 807 C CA . ALA A 1 102 ? 25.849 -4.419 -40.434 1.00 77.81 102 ALA A CA 1
ATOM 808 C C . ALA A 1 102 ? 27.305 -4.062 -40.783 1.00 77.81 102 ALA A C 1
ATOM 810 O O . ALA A 1 102 ? 27.551 -3.047 -41.435 1.00 77.81 102 ALA A O 1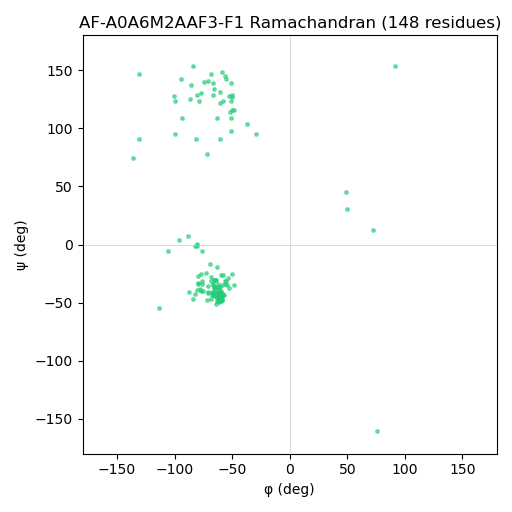
ATOM 811 N N . GLN A 1 103 ? 28.264 -4.902 -40.382 1.00 72.38 103 GLN A N 1
ATOM 812 C CA . GLN A 1 103 ? 29.677 -4.738 -40.719 1.00 72.38 103 GLN A CA 1
ATOM 813 C C . GLN A 1 103 ? 29.948 -5.020 -42.205 1.00 72.38 103 GLN A C 1
ATOM 815 O O . GLN A 1 103 ? 30.685 -4.269 -42.841 1.00 72.38 103 GLN A O 1
ATOM 820 N N . GLU A 1 104 ? 29.323 -6.055 -42.772 1.00 79.44 104 GLU A N 1
ATOM 821 C CA . GLU A 1 104 ? 29.397 -6.384 -44.203 1.00 79.44 104 GLU A CA 1
ATOM 822 C C . GLU A 1 104 ? 28.753 -5.305 -45.082 1.00 79.44 104 GLU A C 1
ATOM 824 O O . GLU A 1 104 ? 29.287 -4.962 -46.135 1.00 79.44 104 GLU A O 1
ATOM 829 N N . ALA A 1 105 ? 27.643 -4.721 -44.625 1.00 82.19 105 ALA A N 1
ATOM 830 C CA . ALA A 1 105 ? 26.956 -3.628 -45.307 1.00 82.19 105 ALA A CA 1
ATOM 831 C C . ALA A 1 105 ? 27.649 -2.259 -45.149 1.00 82.19 105 ALA A C 1
ATOM 833 O O . ALA A 1 105 ? 27.192 -1.288 -45.750 1.00 82.19 105 ALA A O 1
ATOM 834 N N . GLN A 1 106 ? 28.718 -2.166 -44.341 1.00 71.38 106 GLN A N 1
ATOM 835 C CA . GLN A 1 106 ? 29.399 -0.914 -43.973 1.00 71.38 106 GLN A CA 1
ATOM 836 C C . GLN A 1 106 ? 28.438 0.186 -43.477 1.00 71.38 106 GLN A C 1
ATOM 838 O O . GLN A 1 106 ? 28.688 1.378 -43.655 1.00 71.38 106 GLN A O 1
ATOM 843 N N . ASP A 1 107 ? 27.325 -0.197 -42.844 1.00 75.50 107 ASP A N 1
ATOM 844 C CA . ASP A 1 107 ? 26.341 0.766 -42.354 1.00 75.50 107 ASP A CA 1
ATOM 845 C C . ASP A 1 107 ? 26.799 1.330 -41.004 1.00 75.50 107 ASP A C 1
ATOM 847 O O . ASP A 1 107 ? 26.501 0.797 -39.930 1.00 75.50 107 ASP A O 1
ATOM 851 N N . GLU A 1 108 ? 27.538 2.440 -41.058 1.00 68.06 108 GLU A N 1
ATOM 852 C CA . GLU A 1 108 ? 28.069 3.115 -39.871 1.00 68.06 108 GLU A CA 1
ATOM 853 C C . GLU A 1 108 ? 26.976 3.570 -38.897 1.00 68.06 108 GLU A C 1
ATOM 855 O O . GLU A 1 108 ? 27.222 3.664 -37.691 1.00 68.06 108 GLU A O 1
ATOM 860 N N . THR A 1 109 ? 25.753 3.815 -39.379 1.00 69.81 109 THR A N 1
ATOM 861 C CA . THR A 1 109 ? 24.638 4.270 -38.540 1.00 69.81 109 THR A CA 1
ATOM 862 C C . THR A 1 109 ? 24.019 3.127 -37.744 1.00 69.81 109 THR A C 1
ATOM 864 O O . THR A 1 109 ? 23.674 3.301 -36.573 1.00 69.81 109 THR A O 1
ATOM 867 N N . LEU A 1 110 ? 23.907 1.940 -38.348 1.00 66.19 110 LEU A N 1
ATOM 868 C CA . LEU A 1 110 ? 23.500 0.727 -37.646 1.00 66.19 110 LEU A CA 1
ATOM 869 C C . LEU A 1 110 ? 24.597 0.261 -36.703 1.00 66.19 110 LEU A C 1
ATOM 871 O O . LEU A 1 110 ? 24.294 -0.066 -35.561 1.00 66.19 110 LEU A O 1
ATOM 875 N N . LEU A 1 111 ? 25.861 0.315 -37.122 1.00 66.00 111 LEU A N 1
ATOM 876 C CA . LEU A 1 111 ? 26.990 -0.003 -36.255 1.00 66.00 111 LEU A CA 1
ATOM 877 C C . LEU A 1 111 ? 27.020 0.913 -35.030 1.00 66.00 111 LEU A C 1
ATOM 879 O O . LEU A 1 111 ? 27.072 0.410 -33.917 1.00 66.00 111 LEU A O 1
ATOM 883 N N . THR A 1 112 ? 26.880 2.232 -35.178 1.00 65.50 112 THR A N 1
ATOM 884 C CA . THR A 1 112 ? 26.842 3.151 -34.023 1.00 65.50 112 THR A CA 1
ATOM 885 C C . THR A 1 112 ? 25.597 3.009 -33.151 1.00 65.50 112 THR A C 1
ATOM 887 O O . THR A 1 112 ? 25.685 3.278 -31.957 1.00 65.50 112 THR A O 1
ATOM 890 N N . LYS A 1 113 ? 24.449 2.578 -33.688 1.00 67.50 113 LYS A N 1
ATOM 891 C CA . LYS A 1 113 ? 23.227 2.327 -32.898 1.00 67.50 113 LYS A CA 1
ATOM 892 C C . LYS A 1 113 ? 23.243 0.971 -32.189 1.00 67.50 113 LYS A C 1
ATOM 894 O O . LYS A 1 113 ? 22.812 0.891 -31.045 1.00 67.50 113 LYS A O 1
ATOM 899 N N . LEU A 1 114 ? 23.760 -0.073 -32.835 1.00 63.50 114 LEU A N 1
ATOM 900 C CA . LEU A 1 114 ? 23.903 -1.426 -32.280 1.00 63.50 114 LEU A CA 1
ATOM 901 C C . LEU A 1 114 ? 25.064 -1.503 -31.284 1.00 63.50 114 LEU A C 1
ATOM 903 O O . LEU A 1 114 ? 24.939 -2.116 -30.228 1.00 63.50 114 LEU A O 1
ATOM 907 N N . LEU A 1 115 ? 26.175 -0.829 -31.586 1.00 63.12 115 LEU A N 1
ATOM 908 C CA . LEU A 1 115 ? 27.279 -0.588 -30.653 1.00 63.12 115 LEU A CA 1
ATOM 909 C C . LEU A 1 115 ? 26.990 0.585 -29.713 1.00 63.12 115 LEU A C 1
ATOM 911 O O . LEU A 1 115 ? 27.857 0.905 -28.898 1.00 63.12 115 LEU A O 1
ATOM 915 N N . GLY A 1 116 ? 25.808 1.211 -29.843 1.00 58.41 116 GLY A N 1
ATOM 916 C CA . GLY A 1 116 ? 25.341 2.382 -29.104 1.00 58.41 116 GLY A CA 1
ATOM 917 C C . GLY A 1 116 ? 25.822 2.311 -27.675 1.00 58.41 116 GLY A C 1
ATOM 918 O O . GLY A 1 116 ? 25.340 1.477 -26.916 1.00 58.41 116 GLY A O 1
ATOM 919 N N . SER A 1 117 ? 26.854 3.119 -27.402 1.00 57.19 117 SER A N 1
ATOM 920 C CA . SER A 1 117 ? 27.854 2.926 -26.349 1.00 57.19 117 SER A CA 1
ATOM 921 C C . SER A 1 117 ? 27.291 2.158 -25.159 1.00 57.19 117 SER A C 1
ATOM 923 O O . SER A 1 117 ? 26.630 2.744 -24.295 1.00 57.19 117 SER A O 1
ATOM 925 N N . LYS A 1 118 ? 27.496 0.830 -25.148 1.00 61.69 118 LYS A N 1
ATOM 926 C CA . LYS A 1 118 ? 27.046 -0.012 -24.038 1.00 61.69 118 LYS A CA 1
ATOM 927 C C . LYS A 1 118 ? 27.542 0.651 -22.748 1.00 61.69 118 LYS A C 1
ATOM 929 O O . LYS A 1 118 ? 28.728 0.990 -22.666 1.00 61.69 118 LYS A O 1
ATOM 934 N N . PRO A 1 119 ? 26.680 0.882 -21.743 1.00 65.69 119 PRO A N 1
ATOM 935 C CA . PRO A 1 119 ? 27.106 1.556 -20.527 1.00 65.69 119 PRO A CA 1
ATOM 936 C C . PRO A 1 119 ? 28.285 0.793 -19.917 1.00 65.69 119 PRO A C 1
ATOM 938 O O . PRO A 1 119 ? 28.328 -0.437 -19.965 1.00 65.69 119 PRO A O 1
ATOM 941 N N . LEU A 1 120 ? 29.240 1.502 -19.308 1.00 64.56 120 LEU A N 1
ATOM 942 C CA . LEU A 1 120 ? 30.461 0.910 -18.737 1.00 64.56 120 LEU A CA 1
ATOM 943 C C . LEU A 1 120 ? 30.168 -0.312 -17.842 1.00 64.56 120 LEU A C 1
ATOM 945 O O . LEU A 1 120 ? 30.928 -1.278 -17.814 1.00 64.56 120 LEU A O 1
ATOM 949 N N . ALA A 1 121 ? 29.040 -0.287 -17.129 1.00 71.56 121 ALA A N 1
ATOM 950 C CA . ALA A 1 121 ? 28.576 -1.382 -16.284 1.00 71.56 121 ALA A CA 1
ATOM 951 C C . ALA A 1 121 ? 28.214 -2.662 -17.061 1.00 71.56 121 ALA A C 1
ATOM 953 O O . ALA A 1 121 ? 28.310 -3.763 -16.524 1.00 71.56 121 ALA A O 1
ATOM 954 N N . GLU A 1 122 ? 27.754 -2.546 -18.299 1.00 74.25 122 GLU A N 1
ATOM 955 C CA . GLU A 1 122 ? 27.406 -3.666 -19.171 1.00 74.25 122 GLU A CA 1
ATOM 956 C C . GLU A 1 122 ? 28.639 -4.244 -19.862 1.00 74.25 122 GLU A C 1
ATOM 958 O O . GLU A 1 122 ? 28.844 -5.453 -19.791 1.00 74.25 122 GLU A O 1
ATOM 963 N N . ILE A 1 123 ? 29.543 -3.391 -20.357 1.00 73.19 123 ILE A N 1
ATOM 964 C CA . ILE A 1 123 ? 30.837 -3.824 -20.916 1.00 73.19 123 ILE A CA 1
ATOM 965 C C . ILE A 1 123 ? 31.673 -4.547 -19.856 1.00 73.19 123 ILE A C 1
ATOM 967 O O . ILE A 1 123 ? 32.202 -5.624 -20.120 1.00 73.19 123 ILE A O 1
ATOM 971 N N . LYS A 1 124 ? 31.737 -4.026 -18.621 1.00 76.81 124 LYS A N 1
ATOM 972 C CA . LYS A 1 124 ? 32.405 -4.715 -17.502 1.00 76.81 124 LYS A CA 1
ATOM 973 C C . LYS A 1 124 ? 31.799 -6.094 -17.238 1.00 76.81 124 LYS A C 1
ATOM 975 O O . LYS A 1 124 ? 32.532 -7.053 -17.012 1.00 76.81 124 LYS A O 1
ATOM 980 N N . ARG A 1 125 ? 30.468 -6.211 -17.265 1.00 80.12 125 ARG A N 1
ATOM 981 C CA . ARG A 1 125 ? 29.772 -7.486 -17.031 1.00 80.12 125 ARG A CA 1
ATOM 982 C C . ARG A 1 125 ? 30.035 -8.493 -18.148 1.00 80.12 125 ARG A C 1
ATOM 984 O O . ARG A 1 125 ? 30.286 -9.656 -17.843 1.00 80.12 125 ARG A O 1
ATOM 991 N N . GLU A 1 126 ? 30.004 -8.067 -19.406 1.00 74.69 126 GLU A N 1
ATOM 992 C CA . GLU A 1 126 ? 30.320 -8.925 -20.552 1.00 74.69 126 GLU A CA 1
ATOM 993 C C . GLU A 1 126 ? 31.791 -9.347 -20.563 1.00 74.69 126 GLU A C 1
ATOM 995 O O . GLU A 1 126 ? 32.073 -10.528 -20.748 1.00 74.69 126 GLU A O 1
ATOM 1000 N N . LEU A 1 127 ? 32.721 -8.438 -20.254 1.00 79.19 127 LEU A N 1
ATOM 1001 C CA . LEU A 1 127 ? 34.148 -8.749 -20.162 1.00 79.19 127 LEU A CA 1
ATOM 1002 C C . LEU A 1 127 ? 34.425 -9.785 -19.061 1.00 79.19 127 LEU A C 1
ATOM 1004 O O . LEU 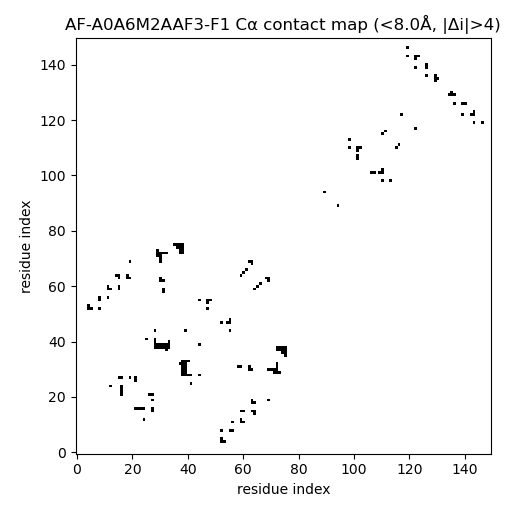A 1 127 ? 35.105 -10.778 -19.303 1.00 79.19 127 LEU A O 1
ATOM 1008 N N . ILE A 1 128 ? 33.839 -9.611 -17.870 1.00 82.50 128 ILE A N 1
ATOM 1009 C CA . ILE A 1 128 ? 33.964 -10.578 -16.766 1.00 82.50 128 ILE A CA 1
ATOM 1010 C C . ILE A 1 128 ? 33.382 -11.941 -17.160 1.00 82.50 128 ILE A C 1
ATOM 1012 O O . ILE A 1 128 ? 33.964 -12.973 -16.829 1.00 82.50 128 ILE A O 1
ATOM 1016 N N . ARG A 1 129 ? 32.244 -11.968 -17.866 1.00 82.38 129 ARG A N 1
ATOM 1017 C CA . ARG A 1 129 ? 31.657 -13.218 -18.376 1.00 82.38 129 ARG A CA 1
ATOM 1018 C C . ARG A 1 129 ? 32.570 -13.895 -19.399 1.00 82.38 129 ARG A C 1
ATOM 1020 O O . ARG A 1 129 ? 32.792 -15.093 -19.277 1.00 82.38 129 ARG A O 1
ATOM 1027 N N . SER A 1 130 ? 33.132 -13.134 -20.336 1.00 77.12 130 SER A N 1
ATOM 1028 C CA . SER A 1 130 ? 34.066 -13.623 -21.359 1.00 77.12 130 SER A CA 1
ATOM 1029 C C . SER A 1 130 ? 35.324 -14.227 -20.725 1.00 77.12 130 SER A C 1
ATOM 1031 O O . SER A 1 130 ? 35.700 -15.350 -21.051 1.00 77.12 130 SER A O 1
ATOM 1033 N N . ILE A 1 131 ? 35.911 -13.540 -19.736 1.00 81.19 131 ILE A N 1
ATOM 1034 C CA . ILE A 1 131 ? 37.082 -14.022 -18.984 1.00 81.19 131 ILE A CA 1
ATOM 1035 C C . ILE A 1 131 ? 36.755 -15.315 -18.227 1.00 81.19 131 ILE A C 1
ATOM 1037 O O . ILE A 1 131 ? 37.530 -16.265 -18.273 1.00 81.19 131 ILE A O 1
ATOM 1041 N N . ARG A 1 132 ? 35.591 -15.390 -17.565 1.00 81.62 132 ARG A N 1
ATOM 1042 C CA . ARG A 1 132 ? 35.150 -16.613 -16.865 1.00 81.62 132 ARG A CA 1
ATOM 1043 C C . ARG A 1 132 ? 34.903 -17.787 -17.813 1.00 81.62 132 ARG A C 1
ATOM 1045 O O . ARG A 1 132 ? 35.090 -18.925 -17.405 1.00 81.62 132 ARG A O 1
ATOM 1052 N N . ALA A 1 133 ? 34.493 -17.510 -19.048 1.00 81.75 133 ALA A N 1
ATOM 1053 C CA . ALA A 1 133 ? 34.319 -18.506 -20.100 1.00 81.75 133 ALA A CA 1
ATOM 1054 C C . ALA A 1 133 ? 35.634 -18.865 -20.826 1.00 81.75 133 ALA A C 1
ATOM 1056 O O . ALA A 1 133 ? 35.615 -19.698 -21.727 1.00 81.75 133 ALA A O 1
ATOM 1057 N N . GLY A 1 134 ? 36.767 -18.242 -20.469 1.00 80.56 134 GLY A N 1
ATOM 1058 C CA . GLY A 1 134 ? 38.066 -18.471 -21.113 1.00 80.56 134 GLY A CA 1
ATOM 1059 C C . GLY A 1 134 ? 38.186 -17.886 -22.525 1.00 80.56 134 GLY A C 1
ATOM 1060 O O . GLY A 1 134 ? 39.130 -18.204 -23.241 1.00 80.56 134 GLY A O 1
ATOM 1061 N N . GLN A 1 135 ? 37.247 -17.034 -22.940 1.00 78.50 135 GLN A N 1
ATOM 1062 C CA . GLN A 1 135 ? 37.237 -16.408 -24.260 1.00 78.50 135 GLN A CA 1
ATOM 1063 C C . GLN A 1 135 ? 37.780 -14.981 -24.158 1.00 78.50 135 GLN A C 1
ATOM 1065 O O . GLN A 1 135 ? 37.262 -14.159 -23.400 1.00 78.50 135 GLN A O 1
ATOM 1070 N N . ILE A 1 136 ? 38.820 -14.663 -24.929 1.00 73.06 136 ILE A N 1
ATOM 1071 C CA . ILE A 1 136 ? 39.381 -13.309 -24.999 1.00 73.06 136 ILE A CA 1
ATOM 1072 C C . ILE A 1 136 ? 38.728 -12.581 -26.171 1.00 73.06 136 ILE A C 1
ATOM 1074 O O . ILE A 1 136 ? 38.996 -12.880 -27.331 1.00 73.06 136 ILE A O 1
ATOM 1078 N N . ASN A 1 137 ? 37.872 -11.610 -25.864 1.00 71.81 137 ASN A N 1
ATOM 1079 C CA . ASN A 1 137 ? 37.203 -10.794 -26.867 1.00 71.81 137 ASN A CA 1
ATOM 1080 C C . ASN A 1 137 ? 37.920 -9.436 -27.002 1.00 71.81 137 ASN A C 1
ATOM 1082 O O . ASN A 1 137 ? 37.683 -8.504 -26.229 1.00 71.81 137 ASN A O 1
ATOM 1086 N N . ALA A 1 138 ? 38.833 -9.348 -27.974 1.00 71.44 138 ALA A N 1
ATOM 1087 C CA . ALA A 1 138 ? 39.637 -8.156 -28.253 1.00 71.44 138 ALA A CA 1
ATOM 1088 C C . ALA A 1 138 ? 38.815 -6.875 -28.541 1.00 71.44 138 ALA A C 1
ATOM 1090 O O . ALA A 1 138 ? 39.148 -5.839 -27.961 1.00 71.44 138 ALA A O 1
ATOM 1091 N N . PRO A 1 139 ? 37.725 -6.893 -29.341 1.00 69.06 139 PRO A N 1
ATOM 1092 C CA . PRO A 1 139 ? 36.941 -5.677 -29.580 1.00 69.06 139 PRO A CA 1
ATOM 1093 C C . PRO A 1 139 ? 36.170 -5.185 -28.342 1.00 69.06 139 PRO A C 1
ATOM 1095 O O . PRO A 1 139 ? 36.029 -3.974 -28.152 1.00 69.06 139 PRO A O 1
ATOM 1098 N N . LEU A 1 140 ? 35.734 -6.082 -27.443 1.00 69.88 140 LEU A N 1
ATOM 1099 C CA . LEU A 1 140 ? 35.157 -5.681 -26.147 1.00 69.88 140 LEU A CA 1
ATOM 1100 C C . LEU A 1 140 ? 36.191 -4.993 -25.244 1.00 69.88 140 LEU A C 1
ATOM 1102 O O . LEU A 1 140 ? 35.864 -4.031 -24.546 1.00 69.88 140 LEU A O 1
ATOM 1106 N N . TRP A 1 141 ? 37.441 -5.459 -25.272 1.00 73.81 141 TRP A N 1
ATOM 1107 C CA . TRP A 1 141 ? 38.543 -4.840 -24.535 1.00 73.81 141 TRP A CA 1
ATOM 1108 C C . TRP A 1 141 ? 38.911 -3.456 -25.084 1.00 73.81 141 TRP A C 1
ATOM 1110 O O . TRP A 1 141 ? 39.118 -2.526 -24.304 1.00 73.81 141 TRP A O 1
ATOM 1120 N N . GLU A 1 142 ? 38.935 -3.282 -26.407 1.00 75.12 142 GLU A N 1
ATOM 1121 C CA . GLU A 1 142 ? 39.195 -1.975 -27.025 1.00 75.12 142 GLU A CA 1
ATOM 1122 C C . GLU A 1 142 ? 38.092 -0.964 -26.694 1.00 75.12 142 GLU A C 1
ATOM 1124 O O . GLU A 1 142 ? 38.374 0.163 -26.289 1.00 75.12 142 GLU A O 1
ATOM 1129 N N . SER A 1 143 ? 36.833 -1.411 -26.747 1.00 70.31 143 SER A N 1
ATOM 1130 C CA . SER A 1 143 ? 35.669 -0.607 -26.356 1.00 70.31 143 SER A CA 1
ATOM 1131 C C . SER A 1 143 ? 35.741 -0.185 -24.884 1.00 70.31 143 SER A C 1
ATOM 1133 O O . SER A 1 143 ? 35.466 0.966 -24.544 1.00 70.31 143 SER A O 1
ATOM 1135 N N . TYR A 1 144 ? 36.167 -1.094 -23.999 1.00 74.31 144 TYR A N 1
ATOM 1136 C CA . TYR A 1 144 ? 36.395 -0.793 -22.586 1.00 74.31 144 TYR A CA 1
ATOM 1137 C C . TYR A 1 144 ? 37.503 0.251 -22.384 1.00 74.31 144 TYR A C 1
ATOM 1139 O O . TYR A 1 144 ? 37.292 1.226 -21.662 1.00 74.31 144 TYR A O 1
ATOM 1147 N N . LYS A 1 145 ? 38.662 0.085 -23.039 1.00 77.69 145 LYS A N 1
ATOM 1148 C CA . LYS A 1 145 ? 39.780 1.042 -22.958 1.00 77.69 145 LYS A CA 1
ATOM 1149 C C . LYS A 1 145 ? 39.374 2.430 -23.442 1.00 77.69 145 LYS A C 1
ATOM 1151 O O . LYS A 1 145 ? 39.663 3.411 -22.765 1.00 77.69 145 LYS A O 1
ATOM 1156 N N . HIS A 1 146 ? 38.662 2.509 -24.563 1.00 69.12 146 HIS A N 1
ATOM 1157 C CA . HIS A 1 146 ? 38.206 3.777 -25.127 1.00 69.12 146 HIS A CA 1
ATOM 1158 C C . HIS A 1 146 ? 37.239 4.525 -24.191 1.00 69.12 146 HIS A C 1
ATOM 1160 O O . HIS A 1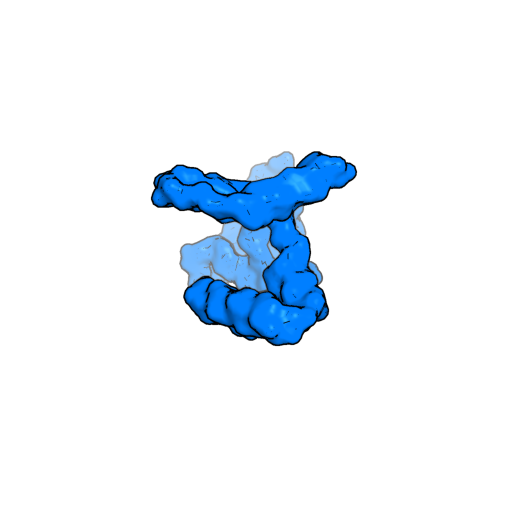 146 ? 37.260 5.751 -24.125 1.00 69.12 146 HIS A O 1
ATOM 1166 N N . ILE A 1 147 ? 36.405 3.803 -23.435 1.00 71.31 147 ILE A N 1
ATOM 1167 C CA . ILE A 1 147 ? 35.462 4.407 -22.481 1.00 71.31 147 ILE A CA 1
ATOM 1168 C C . ILE A 1 147 ? 36.144 4.807 -21.167 1.00 71.31 147 ILE A C 1
ATOM 1170 O O . ILE A 1 147 ? 35.748 5.800 -20.571 1.00 71.31 147 ILE A O 1
ATOM 1174 N N . VAL A 1 148 ? 37.150 4.057 -20.705 1.00 76.06 148 VAL A N 1
ATOM 1175 C CA . VAL A 1 148 ? 37.887 4.355 -19.459 1.00 76.06 148 VAL A CA 1
ATOM 1176 C C . VAL A 1 148 ? 38.949 5.441 -19.646 1.00 76.06 148 VAL A C 1
ATOM 1178 O O . VAL A 1 148 ? 39.284 6.128 -18.689 1.00 76.06 148 VAL A O 1
ATOM 1181 N N . SER A 1 149 ? 39.486 5.597 -20.857 1.00 69.88 149 SER A N 1
ATOM 1182 C CA . SER A 1 149 ? 40.475 6.633 -21.181 1.00 69.88 149 SER A CA 1
ATOM 1183 C C . SER A 1 149 ? 39.859 8.015 -21.450 1.00 69.88 149 SER A C 1
ATOM 1185 O O . SER A 1 149 ? 40.602 8.952 -21.747 1.00 69.88 149 SER A O 1
ATOM 1187 N N . LYS A 1 150 ? 38.529 8.126 -21.397 1.00 52.50 150 LYS A N 1
ATOM 1188 C CA . LYS A 1 150 ? 37.772 9.375 -21.503 1.00 52.50 150 LYS A CA 1
ATOM 1189 C C . LYS A 1 150 ? 37.532 9.961 -20.117 1.00 52.50 150 LYS A C 1
ATOM 1191 O O . LYS A 1 150 ? 37.621 11.200 -20.003 1.00 52.50 150 LYS A O 1
#